Protein AF-A0A6L7KJF0-F1 (afdb_monomer)

Solvent-accessible surface area (backbone atoms only — not comparable to full-atom values): 5279 Å² total; per-residue (Å²): 138,84,56,73,67,60,54,51,53,50,51,52,49,51,50,50,51,52,52,30,59,58,34,24,61,53,56,2,47,57,55,22,50,28,51,45,50,35,49,45,36,47,73,75,62,64,49,54,70,69,61,36,52,54,51,26,54,50,50,37,53,49,54,47,44,50,32,48,69,73,61,70,44,87,70,64,40,34,34,68,77,48,33,53,56,53,49,54,56,48,50,50,44,60,73,74,75,107

Structure (mmCIF, N/CA/C/O backbone):
data_AF-A0A6L7KJF0-F1
#
_entry.id   AF-A0A6L7KJF0-F1
#
loop_
_atom_site.group_PDB
_atom_site.id
_atom_site.type_symbol
_atom_site.label_atom_id
_atom_site.label_alt_id
_atom_site.label_comp_id
_atom_site.label_asym_id
_atom_site.label_entity_id
_atom_site.label_seq_id
_atom_site.pdbx_PDB_ins_code
_atom_site.Cartn_x
_atom_site.Cartn_y
_atom_site.Cartn_z
_atom_site.occupancy
_atom_site.B_iso_or_equiv
_atom_site.auth_seq_id
_atom_site.auth_comp_id
_atom_site.auth_asym_id
_atom_site.auth_atom_id
_atom_site.pdbx_PDB_model_num
ATOM 1 N N . TYR A 1 1 ? -2.784 -10.512 31.153 1.00 67.25 1 TYR A N 1
ATOM 2 C CA . TYR A 1 1 ? -4.203 -10.800 30.874 1.00 67.25 1 TYR A CA 1
ATOM 3 C C . TYR A 1 1 ? -4.481 -10.255 29.479 1.00 67.25 1 TYR A C 1
ATOM 5 O O . TYR A 1 1 ? -4.446 -9.043 29.324 1.00 67.25 1 TYR A O 1
ATOM 13 N N . ILE A 1 2 ? -4.587 -11.107 28.453 1.00 77.75 2 ILE A N 1
ATOM 14 C CA . ILE A 1 2 ? -4.946 -10.671 27.091 1.00 77.75 2 ILE A CA 1
ATOM 15 C C . ILE A 1 2 ? -6.462 -10.814 26.978 1.00 77.75 2 ILE A C 1
ATOM 17 O O . ILE A 1 2 ? -6.991 -11.889 27.250 1.00 77.75 2 ILE A O 1
ATOM 21 N N . ASP A 1 3 ? -7.148 -9.728 26.638 1.00 89.94 3 ASP A N 1
ATOM 22 C CA . ASP A 1 3 ? -8.590 -9.729 26.412 1.00 89.94 3 ASP A CA 1
ATOM 23 C C . ASP A 1 3 ? -8.936 -10.449 25.087 1.00 89.94 3 ASP A C 1
ATOM 25 O O . ASP A 1 3 ? -8.188 -10.399 24.105 1.00 89.94 3 ASP A O 1
ATOM 29 N N . SER A 1 4 ? -10.078 -11.139 25.056 1.00 86.00 4 SER A N 1
ATOM 30 C CA . SER A 1 4 ? -10.519 -11.928 23.900 1.00 86.00 4 SER A CA 1
ATOM 31 C C . SER A 1 4 ? -10.752 -11.076 22.647 1.00 86.00 4 SER A C 1
ATOM 33 O O . SER A 1 4 ? -10.575 -11.573 21.533 1.00 86.00 4 SER A O 1
ATOM 35 N N . GLN A 1 5 ? -11.110 -9.794 22.795 1.00 86.19 5 GLN A N 1
ATOM 36 C CA . GLN A 1 5 ? -11.270 -8.884 21.655 1.00 86.19 5 GLN A CA 1
ATOM 37 C C . GLN A 1 5 ? -9.918 -8.557 21.010 1.00 86.19 5 GLN A C 1
ATOM 39 O O . GLN A 1 5 ? -9.794 -8.548 19.784 1.00 86.19 5 GLN A O 1
ATOM 44 N N . SER A 1 6 ? -8.888 -8.372 21.832 1.00 88.56 6 SER A N 1
ATOM 45 C CA . SER A 1 6 ? -7.512 -8.117 21.409 1.00 88.56 6 SER A CA 1
ATOM 46 C C . SER A 1 6 ? -6.948 -9.298 20.615 1.00 88.56 6 SER A C 1
ATOM 48 O O . SER A 1 6 ? -6.336 -9.097 19.567 1.00 88.56 6 SER A O 1
ATOM 50 N N . LEU A 1 7 ? -7.224 -10.537 21.046 1.00 91.94 7 LEU A N 1
ATOM 51 C CA . LEU A 1 7 ? -6.859 -11.743 20.286 1.00 91.94 7 LEU A CA 1
ATOM 52 C C . LEU A 1 7 ? -7.546 -11.798 18.919 1.00 91.94 7 LEU A C 1
ATOM 54 O O . LEU A 1 7 ? -6.896 -12.107 17.920 1.00 91.94 7 LEU A O 1
ATOM 58 N N . GLY A 1 8 ? -8.836 -11.458 18.855 1.00 91.31 8 GLY A N 1
ATOM 59 C CA . GLY A 1 8 ? -9.569 -11.381 17.591 1.00 91.31 8 GLY A CA 1
ATOM 60 C C . GLY A 1 8 ? -8.949 -10.373 16.622 1.00 91.31 8 GLY A C 1
ATOM 61 O O . GLY A 1 8 ? -8.774 -10.669 15.442 1.00 91.31 8 GLY A O 1
ATOM 62 N N . LEU A 1 9 ? -8.543 -9.206 17.127 1.00 91.88 9 LEU A N 1
ATOM 63 C CA . LEU A 1 9 ? -7.951 -8.146 16.312 1.00 91.88 9 LEU A CA 1
ATOM 64 C C . LEU A 1 9 ? -6.570 -8.539 15.769 1.00 91.88 9 LEU A C 1
ATOM 66 O O . LEU A 1 9 ? -6.265 -8.284 14.601 1.00 91.88 9 LEU A O 1
ATOM 70 N N . VAL A 1 10 ? -5.767 -9.232 16.581 1.00 93.19 10 VAL A N 1
ATOM 71 C CA . VAL A 1 10 ? -4.474 -9.791 16.161 1.00 93.19 10 VAL A CA 1
ATOM 72 C C . VAL A 1 10 ? -4.664 -10.854 15.080 1.00 93.19 10 VAL A C 1
ATOM 74 O O . VAL A 1 10 ? -3.984 -10.799 14.058 1.00 93.19 10 VAL A O 1
ATOM 77 N N . LEU A 1 11 ? -5.612 -11.781 15.253 1.00 94.62 11 LEU A N 1
ATOM 78 C CA . LEU A 1 11 ? -5.895 -12.822 14.259 1.00 94.62 11 LEU A CA 1
ATOM 79 C C . LEU A 1 11 ? -6.353 -12.234 12.922 1.00 94.62 11 LEU A C 1
ATOM 81 O O . LEU A 1 11 ? -5.842 -12.624 11.874 1.00 94.62 11 LEU A O 1
ATOM 85 N N . VAL A 1 12 ? -7.267 -11.261 12.945 1.00 94.19 12 VAL A N 1
ATOM 86 C CA . VAL A 1 12 ? -7.722 -10.579 11.723 1.00 94.19 12 VAL A CA 1
ATOM 87 C C . VAL A 1 12 ? -6.559 -9.867 11.035 1.00 94.19 12 VAL A C 1
ATOM 89 O O . VAL A 1 12 ? -6.412 -9.970 9.819 1.00 94.19 12 VAL A O 1
ATOM 92 N N . SER A 1 13 ? -5.702 -9.192 11.803 1.00 94.31 13 SER A N 1
ATOM 93 C CA . SER A 1 13 ? -4.516 -8.513 11.270 1.00 94.31 13 SER A CA 1
ATOM 94 C C . SER A 1 13 ? -3.537 -9.498 10.639 1.00 94.31 13 SER A C 1
ATOM 96 O O . SER A 1 13 ? -3.047 -9.260 9.538 1.00 94.31 13 SER A O 1
ATOM 98 N N . PHE A 1 14 ? -3.296 -10.634 11.294 1.00 95.88 14 PHE A N 1
ATOM 99 C CA . PHE A 1 14 ? -2.427 -11.690 10.787 1.00 95.88 14 PHE A CA 1
ATOM 100 C C . PHE A 1 14 ? -2.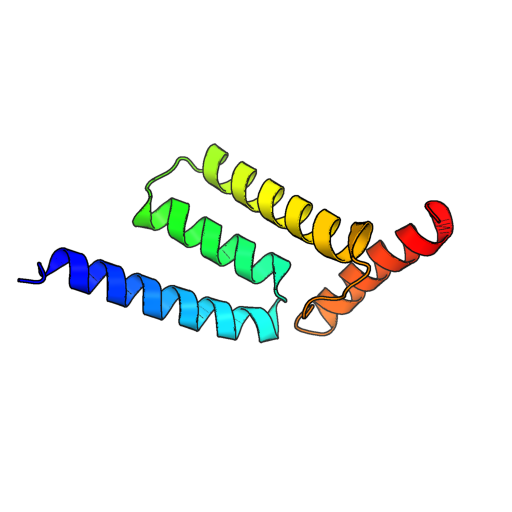943 -12.265 9.463 1.00 95.88 14 PHE A C 1
ATOM 102 O O . PHE A 1 14 ? -2.185 -12.385 8.498 1.00 95.88 14 PHE A O 1
ATOM 109 N N . VAL A 1 15 ? -4.241 -12.567 9.383 1.00 96.19 15 VAL A N 1
ATOM 110 C CA . VAL A 1 15 ? -4.867 -13.063 8.151 1.00 96.19 15 VAL A CA 1
ATOM 111 C C . VAL A 1 15 ? -4.799 -12.009 7.048 1.00 96.19 15 VAL A C 1
ATOM 113 O O . VAL A 1 15 ? -4.395 -12.325 5.933 1.00 96.19 15 VAL A O 1
ATOM 116 N N . ALA A 1 16 ? -5.125 -10.750 7.350 1.00 95.94 16 ALA A N 1
ATOM 117 C CA . ALA A 1 16 ? -5.076 -9.666 6.372 1.00 95.94 16 ALA A CA 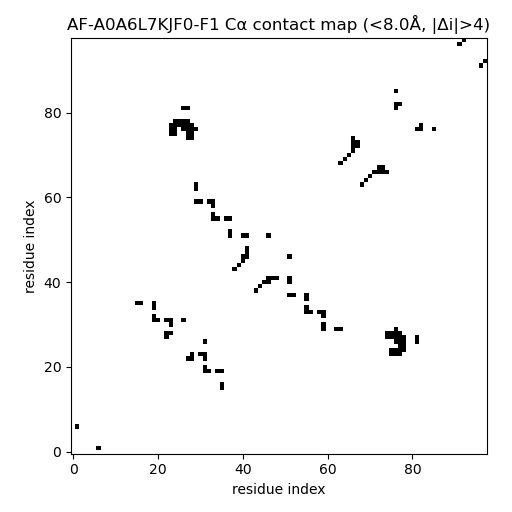1
ATOM 118 C C . ALA A 1 16 ? -3.656 -9.442 5.824 1.00 95.94 16 ALA A C 1
ATOM 120 O O . ALA A 1 16 ? -3.484 -9.283 4.616 1.00 95.94 16 ALA A O 1
ATOM 121 N N . LEU A 1 17 ? -2.635 -9.490 6.686 1.00 95.69 17 LEU A N 1
ATOM 122 C CA . LEU A 1 17 ? -1.231 -9.413 6.276 1.00 95.69 17 LEU A CA 1
ATOM 123 C C . LEU A 1 17 ? -0.823 -10.619 5.427 1.00 95.69 17 LEU A C 1
ATOM 125 O O . LEU A 1 17 ? -0.168 -10.456 4.402 1.00 95.69 17 LEU A O 1
ATOM 129 N N . THR A 1 18 ? -1.253 -11.824 5.802 1.00 96.88 18 THR A N 1
ATOM 130 C CA . THR A 1 18 ? -0.988 -13.037 5.015 1.00 96.88 18 THR A CA 1
ATOM 131 C C . THR A 1 18 ? -1.587 -12.919 3.612 1.00 96.88 18 THR A C 1
ATOM 133 O O . THR A 1 18 ? -0.909 -13.180 2.621 1.00 96.88 18 THR A O 1
ATOM 136 N N . VAL A 1 19 ? -2.833 -12.448 3.508 1.00 96.31 19 VAL A N 1
ATOM 137 C CA . VAL A 1 19 ? -3.493 -12.188 2.222 1.00 96.31 19 VAL A CA 1
ATOM 138 C C . VAL A 1 19 ? -2.751 -11.116 1.427 1.00 96.31 19 VAL A C 1
ATOM 140 O O . VAL A 1 19 ? -2.549 -11.297 0.230 1.00 96.31 19 VAL A O 1
ATOM 143 N N . MET A 1 20 ? -2.301 -10.034 2.070 1.00 95.25 20 MET A N 1
ATOM 144 C CA . MET A 1 20 ? -1.504 -8.996 1.413 1.00 95.25 20 MET A CA 1
ATOM 145 C C . MET A 1 20 ? -0.234 -9.581 0.792 1.00 95.25 20 MET A C 1
ATOM 147 O O . MET A 1 20 ? 0.043 -9.298 -0.368 1.00 95.25 20 MET A O 1
ATOM 151 N N . LEU A 1 21 ? 0.514 -10.415 1.520 1.00 94.75 21 LEU A N 1
ATOM 152 C CA . LEU A 1 21 ? 1.746 -11.030 1.011 1.00 94.75 21 LEU A CA 1
ATOM 153 C C . LEU A 1 21 ? 1.493 -11.900 -0.226 1.00 94.75 21 LEU A C 1
ATOM 155 O O . LEU A 1 21 ? 2.263 -11.850 -1.188 1.00 94.75 21 LEU A O 1
ATOM 159 N N . LEU A 1 22 ? 0.394 -12.658 -0.236 1.00 94.88 22 LEU A N 1
ATOM 160 C CA . LEU A 1 22 ? -0.027 -13.415 -1.416 1.00 94.88 22 LEU A CA 1
ATOM 161 C C . LEU A 1 22 ? -0.410 -12.478 -2.568 1.00 94.88 22 LEU A C 1
ATOM 163 O O . LEU A 1 22 ? -0.013 -12.704 -3.709 1.00 94.88 22 LEU A O 1
ATOM 167 N N . LEU A 1 23 ? -1.117 -11.386 -2.272 1.00 93.44 23 LEU A N 1
ATOM 168 C CA . LEU A 1 23 ? -1.492 -10.378 -3.259 1.00 93.44 23 LEU A CA 1
ATOM 169 C C . LEU A 1 23 ? -0.280 -9.690 -3.889 1.00 93.44 23 LEU A C 1
ATOM 171 O O . LEU A 1 23 ? -0.308 -9.439 -5.087 1.00 93.44 23 LEU A O 1
ATOM 175 N N . VAL A 1 24 ? 0.787 -9.417 -3.131 1.00 93.88 24 VAL A N 1
ATOM 176 C CA . VAL A 1 24 ? 2.012 -8.793 -3.666 1.00 93.88 24 VAL A CA 1
ATOM 177 C C . VAL A 1 24 ? 2.574 -9.597 -4.842 1.00 93.88 24 VAL A C 1
ATOM 179 O O . VAL A 1 24 ? 3.007 -9.003 -5.826 1.00 93.88 24 VAL A O 1
ATOM 182 N N . HIS A 1 25 ? 2.504 -10.929 -4.788 1.00 89.31 25 HIS A N 1
ATOM 183 C CA . HIS A 1 25 ? 2.967 -11.792 -5.879 1.00 89.31 25 HIS A CA 1
ATOM 184 C C . HIS A 1 25 ? 2.089 -11.684 -7.134 1.00 89.31 25 HIS A C 1
ATOM 186 O O . HIS A 1 25 ? 2.576 -11.879 -8.242 1.00 89.31 25 HIS A O 1
ATOM 192 N N . VAL A 1 26 ? 0.804 -11.360 -6.972 1.00 90.12 26 VAL A N 1
ATOM 193 C CA . VAL A 1 26 ? -0.171 -11.317 -8.071 1.00 90.12 26 VAL A CA 1
ATOM 194 C C . VAL A 1 26 ? -0.296 -9.915 -8.664 1.00 90.12 26 VAL A C 1
ATOM 196 O O . VAL A 1 26 ? -0.190 -9.749 -9.873 1.00 90.12 26 VAL A O 1
ATOM 199 N N . VAL A 1 27 ? -0.525 -8.899 -7.832 1.00 89.81 27 VAL A N 1
ATOM 200 C CA . VAL A 1 27 ? -0.854 -7.525 -8.263 1.00 89.81 27 VAL A CA 1
ATOM 201 C C . VAL A 1 27 ? 0.260 -6.512 -7.997 1.00 89.81 27 VAL A C 1
ATOM 203 O O . VAL A 1 27 ? 0.123 -5.338 -8.332 1.00 89.81 27 VAL A O 1
ATOM 206 N N . GLY A 1 28 ? 1.348 -6.941 -7.361 1.00 91.19 28 GLY A N 1
ATOM 207 C CA . GLY A 1 28 ? 2.458 -6.069 -7.008 1.00 91.19 28 GLY A CA 1
ATOM 208 C C . GLY A 1 28 ? 2.243 -5.307 -5.706 1.00 91.19 28 GLY A C 1
ATOM 209 O O . GLY A 1 28 ? 1.159 -5.253 -5.121 1.00 91.19 28 GLY A O 1
ATOM 210 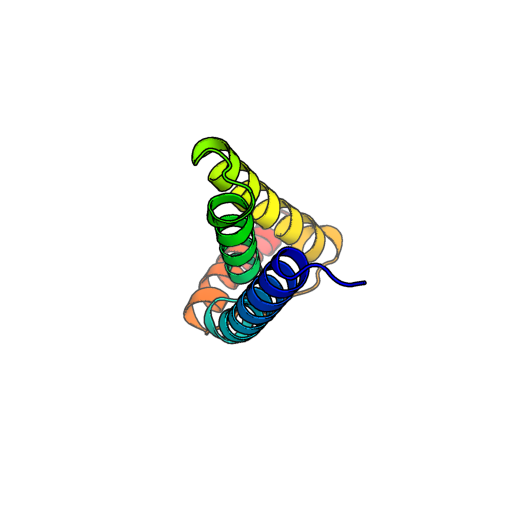N N . THR A 1 29 ? 3.324 -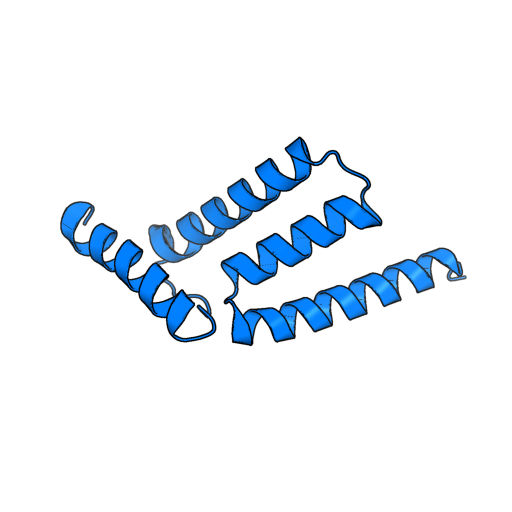4.701 -5.234 1.00 91.81 29 THR A N 1
ATOM 211 C CA . THR A 1 29 ? 3.410 -4.155 -3.875 1.00 91.81 29 THR A CA 1
ATOM 212 C C . THR A 1 29 ? 2.545 -2.911 -3.692 1.00 91.81 29 THR A C 1
ATOM 214 O O . THR A 1 29 ? 1.897 -2.756 -2.656 1.00 91.81 29 THR A O 1
ATOM 217 N N . TYR A 1 30 ? 2.473 -2.051 -4.709 1.00 90.81 30 TYR A N 1
ATOM 218 C CA . TYR A 1 30 ? 1.707 -0.804 -4.665 1.00 90.81 30 TYR A CA 1
ATOM 219 C C . TYR A 1 30 ? 0.206 -1.066 -4.488 1.00 90.81 30 TYR A C 1
ATOM 221 O O . TYR A 1 30 ? -0.414 -0.572 -3.545 1.00 90.81 30 TYR A O 1
ATOM 229 N N . ILE A 1 31 ? -0.365 -1.903 -5.358 1.00 90.88 31 ILE A N 1
ATOM 230 C CA . ILE A 1 31 ? -1.796 -2.225 -5.350 1.00 90.88 31 ILE A CA 1
ATOM 231 C C . ILE A 1 31 ? -2.139 -3.081 -4.128 1.00 90.88 31 ILE A C 1
ATOM 233 O O . ILE A 1 31 ? -3.131 -2.806 -3.454 1.00 90.88 31 ILE A O 1
ATOM 237 N N . ALA A 1 32 ? -1.301 -4.067 -3.783 1.00 94.12 32 ALA A N 1
ATOM 238 C CA . ALA A 1 32 ? -1.513 -4.893 -2.596 1.00 94.12 32 ALA A CA 1
ATOM 239 C C . ALA A 1 32 ? -1.565 -4.053 -1.310 1.00 94.12 32 ALA A C 1
ATOM 241 O O . ALA A 1 32 ? -2.453 -4.251 -0.481 1.00 94.12 32 ALA A O 1
ATOM 242 N N . THR A 1 33 ? -0.670 -3.069 -1.172 1.00 93.12 33 THR A N 1
ATOM 243 C CA . THR A 1 33 ? -0.658 -2.152 -0.021 1.00 93.12 33 THR A CA 1
ATOM 244 C C . THR A 1 33 ? -1.917 -1.287 0.020 1.00 93.12 33 THR A C 1
ATOM 246 O O . THR A 1 33 ? -2.508 -1.119 1.085 1.00 93.12 33 THR A O 1
ATOM 249 N N . ALA A 1 34 ? -2.372 -0.777 -1.129 1.00 94.19 34 ALA A N 1
ATOM 250 C CA . ALA A 1 34 ? -3.605 0.005 -1.222 1.00 94.19 34 ALA A CA 1
ATOM 251 C C . ALA A 1 34 ? -4.835 -0.807 -0.802 1.00 94.19 34 ALA A C 1
ATOM 253 O O . ALA A 1 34 ? -5.669 -0.327 -0.037 1.00 94.19 34 ALA A O 1
ATOM 254 N N . LEU A 1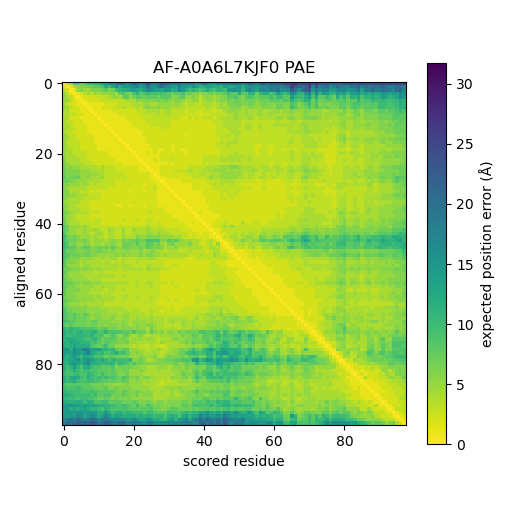 35 ? -4.933 -2.051 -1.275 1.00 94.12 35 LEU A N 1
ATOM 255 C CA . LEU A 1 35 ? -6.031 -2.956 -0.945 1.00 94.12 35 LEU 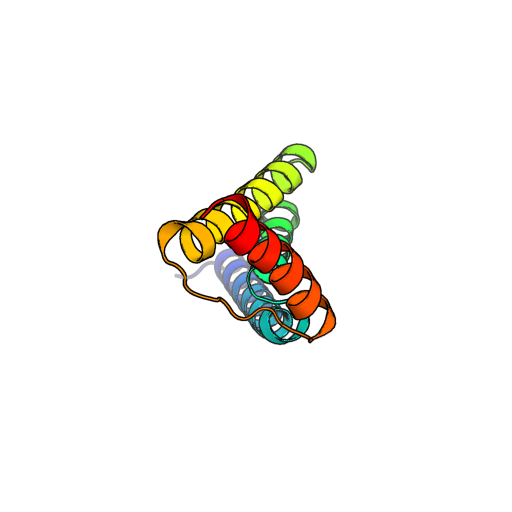A CA 1
ATOM 256 C C . LEU A 1 35 ? -6.014 -3.345 0.534 1.00 94.12 35 LEU A C 1
ATOM 258 O O . LEU A 1 35 ? -7.060 -3.303 1.181 1.00 94.12 35 LEU A O 1
ATOM 262 N N . PHE A 1 36 ? -4.838 -3.657 1.085 1.00 94.81 36 PHE A N 1
ATOM 263 C CA . PHE A 1 36 ? -4.671 -3.937 2.510 1.00 94.81 36 PHE A CA 1
ATOM 264 C C . PHE A 1 36 ? -5.094 -2.741 3.371 1.00 94.81 36 PHE A C 1
ATOM 266 O O . PHE A 1 36 ? -5.917 -2.886 4.275 1.00 94.81 36 PHE A O 1
ATOM 273 N N . LEU A 1 37 ? -4.587 -1.546 3.057 1.00 94.38 37 LEU A N 1
ATOM 274 C CA . LEU A 1 37 ? -4.920 -0.320 3.777 1.00 94.38 37 LEU A CA 1
ATOM 275 C C . LEU A 1 37 ? -6.415 -0.003 3.671 1.00 94.38 37 LEU A C 1
ATOM 277 O O . LEU A 1 37 ? -7.062 0.295 4.674 1.00 94.38 37 LEU A O 1
ATOM 281 N N . GLY A 1 38 ? -6.977 -0.122 2.468 1.00 94.50 38 GLY A N 1
ATOM 282 C CA . GLY A 1 38 ? -8.392 0.103 2.206 1.00 94.50 38 GLY A CA 1
ATOM 283 C C . GLY A 1 38 ? -9.283 -0.841 3.003 1.00 94.50 38 GLY A C 1
ATOM 284 O O . GLY A 1 38 ? -10.223 -0.392 3.662 1.00 94.50 38 GLY A O 1
ATOM 285 N N . PHE A 1 39 ? -8.948 -2.133 3.013 1.00 94.31 39 PHE A N 1
ATOM 286 C CA . PHE A 1 39 ? -9.619 -3.138 3.831 1.00 94.31 39 PHE A CA 1
ATOM 287 C C . PHE A 1 39 ? -9.548 -2.771 5.318 1.00 94.31 39 PHE A C 1
ATOM 289 O O . PHE A 1 39 ? -10.577 -2.684 5.992 1.00 94.31 39 PHE A O 1
ATOM 296 N N . TYR A 1 40 ? -8.352 -2.476 5.827 1.00 92.00 40 TYR A N 1
ATOM 297 C CA . TYR A 1 40 ? -8.155 -2.199 7.245 1.00 92.00 40 TYR A CA 1
ATOM 298 C C . TYR A 1 40 ? -8.919 -0.944 7.694 1.00 92.00 40 TYR A C 1
ATOM 300 O O . TYR A 1 40 ? -9.673 -0.970 8.669 1.00 92.00 40 TYR A O 1
ATOM 308 N N . MET A 1 41 ? -8.815 0.150 6.936 1.00 93.06 41 MET A N 1
ATOM 309 C CA . MET A 1 41 ? -9.533 1.393 7.225 1.00 93.06 41 MET A CA 1
ATOM 310 C C . MET A 1 41 ? -11.051 1.219 7.142 1.00 93.06 41 MET A C 1
ATOM 312 O O . MET A 1 41 ? -11.783 1.815 7.936 1.00 93.06 41 MET A O 1
ATOM 316 N N . ARG A 1 42 ? -11.540 0.428 6.179 1.00 91.75 42 ARG A N 1
ATOM 317 C CA . ARG A 1 42 ? -12.976 0.293 5.930 1.00 91.75 42 ARG A CA 1
ATOM 318 C C . ARG A 1 42 ? -13.664 -0.632 6.924 1.00 91.75 42 ARG A C 1
ATOM 320 O O . ARG A 1 42 ? -14.739 -0.275 7.412 1.00 91.75 42 ARG A O 1
ATOM 327 N N . PHE A 1 43 ? -13.084 -1.803 7.176 1.00 89.19 43 PHE A N 1
ATOM 328 C CA . PHE A 1 43 ? -13.705 -2.851 7.987 1.00 89.19 43 PHE A CA 1
ATOM 329 C C . PHE A 1 43 ? -13.381 -2.698 9.473 1.00 89.19 43 PHE A C 1
ATOM 331 O O . PHE A 1 43 ? -14.281 -2.816 10.301 1.00 89.19 43 PHE A O 1
ATOM 338 N N . ILE A 1 44 ? -12.129 -2.379 9.813 1.00 88.44 44 ILE A N 1
ATOM 339 C CA . ILE A 1 44 ? -11.678 -2.293 11.211 1.00 88.44 44 ILE A CA 1
ATOM 340 C C . ILE A 1 44 ? -11.793 -0.850 11.708 1.00 88.44 44 ILE A C 1
ATOM 342 O O . ILE A 1 44 ? -12.389 -0.601 12.752 1.00 88.44 44 ILE A O 1
ATOM 346 N N . GLY A 1 45 ? -11.301 0.113 10.923 1.00 86.50 45 GLY A N 1
ATOM 347 C CA . GLY A 1 45 ? -11.329 1.538 11.278 1.00 86.50 45 GLY A CA 1
ATOM 348 C C . GLY A 1 45 ? -12.686 2.232 11.099 1.00 86.50 45 GLY A C 1
ATOM 349 O O . GLY A 1 45 ? -12.872 3.335 11.603 1.00 86.50 45 GLY A O 1
ATOM 350 N N . LYS A 1 46 ? -13.644 1.612 10.389 1.00 89.38 46 LYS A N 1
ATOM 351 C CA . LYS A 1 46 ? -14.982 2.169 10.083 1.00 89.38 46 LYS A CA 1
ATOM 352 C C . LYS A 1 46 ? -14.948 3.582 9.468 1.00 89.38 46 LYS A C 1
ATOM 354 O O . LYS A 1 46 ? -15.888 4.359 9.634 1.00 89.38 46 LYS A O 1
ATOM 359 N N . HIS A 1 47 ? -13.889 3.910 8.728 1.00 89.94 47 HIS A N 1
ATOM 360 C CA . HIS A 1 47 ? -13.760 5.199 8.051 1.00 89.94 47 HIS A CA 1
ATOM 361 C C . HIS A 1 47 ? -14.736 5.340 6.872 1.00 89.94 47 HIS A C 1
ATOM 363 O O . HIS A 1 47 ? -15.220 4.356 6.303 1.00 89.94 47 HIS A O 1
ATOM 369 N N . SER A 1 48 ? -15.013 6.589 6.483 1.00 92.38 48 SER A N 1
ATOM 370 C CA . SER A 1 48 ? -15.844 6.892 5.315 1.00 92.38 48 SER A CA 1
ATOM 371 C C . SER A 1 48 ? -15.158 6.457 4.014 1.00 92.38 48 SER A C 1
ATOM 373 O O . SER A 1 48 ? -13.934 6.526 3.890 1.00 92.38 48 SER A O 1
ATOM 375 N N . TRP A 1 49 ? -15.944 6.088 3.001 1.00 90.56 49 TRP A N 1
ATOM 376 C CA . TRP A 1 49 ? -15.411 5.709 1.687 1.00 90.56 49 TRP A CA 1
ATOM 377 C C . TRP A 1 49 ? -14.536 6.795 1.055 1.00 90.56 49 TRP A C 1
ATOM 379 O O . TRP A 1 49 ? -13.522 6.477 0.442 1.00 90.56 49 TRP A O 1
ATOM 389 N N . ARG A 1 50 ? -14.886 8.073 1.252 1.00 92.94 50 ARG A N 1
ATOM 390 C CA . ARG A 1 50 ? -14.101 9.203 0.736 1.00 92.94 50 ARG A CA 1
ATOM 391 C C . ARG A 1 50 ? -12.700 9.221 1.335 1.00 92.94 50 ARG A C 1
ATOM 393 O O . ARG A 1 50 ? -11.733 9.252 0.586 1.00 92.94 50 ARG A O 1
ATOM 400 N N . THR A 1 51 ? -12.607 9.124 2.663 1.00 92.00 51 THR A N 1
ATOM 401 C CA . THR A 1 51 ? -11.321 9.083 3.375 1.00 92.00 51 THR A CA 1
ATOM 402 C C . THR A 1 51 ? -10.508 7.846 3.009 1.00 92.00 51 THR A C 1
ATOM 404 O O . THR A 1 51 ? -9.309 7.946 2.787 1.00 92.00 51 THR A O 1
ATOM 407 N N . THR A 1 52 ? -11.147 6.682 2.879 1.00 93.75 52 THR A N 1
ATOM 408 C CA . THR A 1 52 ? -10.447 5.450 2.504 1.00 93.75 52 THR A CA 1
ATOM 409 C C . THR A 1 52 ? -9.842 5.560 1.108 1.00 93.75 52 THR A C 1
ATOM 411 O O . THR A 1 52 ? -8.655 5.301 0.940 1.00 93.75 52 THR A O 1
ATOM 414 N N . VAL A 1 53 ? -10.626 5.991 0.115 1.00 94.00 53 VAL A N 1
ATOM 415 C CA . VAL A 1 53 ? -10.156 6.105 -1.273 1.00 94.00 53 VAL A CA 1
ATOM 416 C C . VAL A 1 53 ? -9.066 7.168 -1.398 1.00 94.00 53 VAL A C 1
ATOM 418 O O . VAL A 1 53 ? -8.032 6.892 -2.003 1.00 94.00 53 VAL A O 1
ATOM 421 N N . SER A 1 54 ? -9.239 8.343 -0.778 1.00 95.75 54 SER A N 1
ATOM 422 C CA . SER A 1 54 ? -8.217 9.395 -0.817 1.00 95.75 54 SER A CA 1
ATOM 423 C C . SER A 1 54 ? -6.898 8.932 -0.205 1.00 95.75 54 SER A C 1
ATOM 425 O O . SER A 1 54 ? -5.838 9.173 -0.776 1.00 95.75 54 SER A O 1
ATOM 427 N N . THR A 1 55 ? -6.952 8.234 0.931 1.00 94.06 55 THR A N 1
ATOM 428 C CA . THR A 1 55 ? -5.749 7.743 1.606 1.00 94.06 55 THR A CA 1
ATOM 429 C C . THR A 1 55 ? -5.089 6.613 0.821 1.00 94.06 55 THR A C 1
ATOM 431 O O . THR A 1 55 ? -3.870 6.613 0.694 1.00 94.06 55 THR A O 1
ATOM 434 N N . CYS A 1 56 ? -5.859 5.687 0.239 1.00 95.12 56 CYS A N 1
ATOM 435 C CA . CYS A 1 56 ? -5.302 4.611 -0.586 1.00 95.12 56 CYS A CA 1
ATOM 436 C C . CYS A 1 56 ? -4.573 5.163 -1.814 1.00 95.12 56 CYS A C 1
ATOM 438 O O . CYS A 1 56 ? -3.428 4.793 -2.061 1.00 95.12 56 CYS A O 1
ATOM 440 N N . ILE A 1 57 ? -5.206 6.083 -2.549 1.00 94.81 57 ILE A N 1
ATOM 441 C CA . ILE A 1 57 ? -4.595 6.718 -3.724 1.00 94.81 57 ILE A CA 1
ATOM 442 C C . ILE A 1 57 ? -3.354 7.511 -3.307 1.00 94.81 57 ILE A C 1
ATOM 444 O O . ILE A 1 57 ? -2.291 7.340 -3.898 1.00 94.81 57 ILE A O 1
ATOM 448 N N . GLY A 1 58 ? -3.464 8.331 -2.257 1.00 95.00 58 GLY A N 1
ATOM 449 C CA . GLY A 1 58 ? -2.341 9.114 -1.745 1.00 95.00 58 GLY A CA 1
ATOM 450 C C . GLY A 1 58 ? -1.153 8.241 -1.343 1.00 95.00 58 GLY A C 1
ATOM 451 O O . GLY A 1 58 ? -0.021 8.557 -1.693 1.00 95.00 58 GLY A O 1
ATOM 452 N N . MET A 1 59 ? -1.406 7.111 -0.677 1.00 93.75 59 MET A N 1
ATOM 453 C CA . MET A 1 59 ? -0.353 6.188 -0.257 1.00 93.75 59 MET A CA 1
ATOM 454 C C . MET A 1 59 ? 0.345 5.528 -1.450 1.00 93.75 59 MET A C 1
ATOM 456 O O . MET A 1 59 ? 1.571 5.459 -1.475 1.00 93.75 59 MET A O 1
ATOM 460 N N . VAL A 1 60 ? -0.411 5.079 -2.458 1.00 92.81 60 VAL A N 1
ATOM 461 C CA . VAL A 1 60 ? 0.164 4.487 -3.679 1.00 92.81 60 VAL A CA 1
ATOM 462 C C . VAL A 1 60 ? 1.066 5.485 -4.393 1.00 92.81 60 VAL A C 1
ATOM 464 O O . VAL A 1 60 ? 2.205 5.152 -4.718 1.00 92.81 60 VAL A O 1
ATOM 467 N N . LEU A 1 61 ? 0.579 6.712 -4.591 1.00 92.62 61 LEU A N 1
ATOM 468 C CA . LEU A 1 61 ? 1.338 7.773 -5.249 1.00 92.62 61 LEU A CA 1
ATOM 469 C C . LEU A 1 61 ? 2.599 8.142 -4.461 1.00 92.62 61 LEU A C 1
ATOM 471 O O . LEU A 1 61 ? 3.658 8.318 -5.056 1.00 92.62 61 LEU A O 1
ATOM 475 N N . LEU A 1 62 ? 2.504 8.219 -3.131 1.00 93.31 62 LEU A N 1
ATOM 476 C CA . LEU A 1 62 ? 3.635 8.546 -2.266 1.00 93.31 62 LEU A CA 1
ATOM 477 C C . LEU A 1 62 ? 4.717 7.467 -2.332 1.00 93.31 62 LEU A C 1
ATOM 479 O O . LEU A 1 62 ? 5.883 7.797 -2.528 1.00 93.31 62 LEU A O 1
ATOM 483 N N . ILE A 1 63 ? 4.349 6.187 -2.210 1.00 90.88 63 ILE A N 1
ATOM 484 C CA . ILE A 1 63 ? 5.308 5.075 -2.305 1.00 90.88 63 ILE A CA 1
ATOM 485 C C . ILE A 1 63 ? 5.954 5.060 -3.694 1.00 90.88 63 ILE A C 1
ATOM 487 O O . ILE A 1 63 ? 7.172 4.940 -3.794 1.00 90.88 63 ILE A O 1
ATOM 491 N N . TYR A 1 64 ? 5.165 5.215 -4.760 1.00 89.12 64 TYR A N 1
ATOM 492 C CA . TYR A 1 64 ? 5.687 5.288 -6.124 1.00 89.12 64 TYR A CA 1
ATOM 493 C C . TYR A 1 64 ? 6.712 6.416 -6.277 1.00 89.12 64 TYR A C 1
ATOM 495 O O . TYR A 1 64 ? 7.841 6.182 -6.701 1.00 89.12 64 TYR A O 1
ATOM 503 N N . PHE A 1 65 ? 6.350 7.629 -5.859 1.00 89.56 65 PHE A N 1
ATOM 504 C CA . PHE A 1 65 ? 7.240 8.780 -5.932 1.00 89.56 65 PHE A CA 1
ATOM 505 C C . PHE A 1 65 ? 8.508 8.570 -5.095 1.00 89.56 65 PHE A C 1
ATOM 507 O O . PHE A 1 65 ? 9.615 8.809 -5.561 1.00 89.56 65 PHE A O 1
ATOM 514 N N . LEU A 1 66 ? 8.387 8.073 -3.868 1.00 90.06 66 LEU A N 1
ATOM 515 C CA . LEU A 1 66 ? 9.552 7.872 -3.014 1.00 90.06 66 LEU A CA 1
ATOM 516 C C . LEU A 1 66 ? 10.527 6.849 -3.614 1.00 90.06 66 LEU A C 1
ATOM 518 O O . LEU A 1 66 ? 11.721 7.118 -3.714 1.00 90.06 66 LEU A O 1
ATOM 522 N N . PHE A 1 67 ? 10.033 5.681 -4.019 1.00 88.69 67 PHE A N 1
ATOM 523 C CA . PHE A 1 67 ? 10.901 4.581 -4.429 1.00 88.69 67 PHE A CA 1
ATOM 524 C C . PHE A 1 67 ? 11.355 4.667 -5.877 1.00 88.69 67 PHE A C 1
ATOM 526 O O . PHE A 1 67 ? 12.538 4.473 -6.153 1.00 88.69 67 PHE A O 1
ATOM 533 N N . GLU A 1 68 ? 10.444 4.964 -6.797 1.00 87.12 68 GLU A N 1
ATOM 534 C CA . GLU A 1 68 ? 10.802 5.015 -8.208 1.00 87.12 68 GLU A CA 1
ATOM 535 C C . GLU A 1 68 ? 11.430 6.362 -8.548 1.00 87.12 68 GLU A C 1
ATOM 537 O O . GLU A 1 68 ? 12.508 6.380 -9.143 1.00 87.12 68 GLU A O 1
ATOM 542 N N . TRP A 1 69 ? 10.826 7.481 -8.120 1.00 84.50 69 TRP A N 1
ATOM 543 C CA . TRP A 1 69 ? 11.351 8.814 -8.433 1.00 84.50 69 TRP A CA 1
ATOM 544 C C . TRP A 1 69 ? 12.630 9.142 -7.675 1.00 84.50 69 TRP A C 1
ATOM 546 O O . TRP A 1 69 ? 13.619 9.498 -8.308 1.00 84.50 69 TRP A O 1
ATOM 556 N N . GLN A 1 70 ? 12.620 9.048 -6.343 1.00 87.56 70 GLN A N 1
ATOM 557 C CA . GLN A 1 70 ? 13.759 9.520 -5.547 1.00 87.56 70 GLN A CA 1
ATOM 558 C C . GLN A 1 70 ? 14.839 8.468 -5.318 1.00 87.56 70 GLN A C 1
ATOM 560 O O . GLN A 1 70 ? 16.019 8.807 -5.284 1.00 87.56 70 GLN A O 1
ATOM 565 N N . LEU A 1 71 ? 14.461 7.200 -5.141 1.00 87.19 71 LEU A N 1
ATOM 566 C CA . LEU A 1 71 ? 15.424 6.136 -4.834 1.00 87.19 71 LEU A CA 1
ATOM 567 C C . LEU A 1 71 ? 15.852 5.325 -6.063 1.00 87.19 71 LEU A C 1
ATOM 569 O O . LEU A 1 71 ? 16.820 4.569 -5.969 1.00 87.19 71 LEU A O 1
ATOM 573 N N . THR A 1 72 ? 15.150 5.453 -7.193 1.00 83.69 72 THR A N 1
ATOM 574 C CA . THR A 1 72 ? 15.397 4.678 -8.421 1.00 83.69 72 THR A CA 1
ATOM 575 C C . THR A 1 72 ? 15.478 3.169 -8.138 1.00 83.69 72 THR A C 1
ATOM 577 O O . THR A 1 72 ? 16.339 2.447 -8.646 1.00 83.69 72 THR A O 1
ATOM 580 N N . LYS A 1 73 ? 14.599 2.678 -7.255 1.00 84.19 73 LYS A N 1
ATOM 581 C CA . LYS A 1 73 ? 14.492 1.261 -6.890 1.00 84.19 73 LYS A CA 1
ATOM 582 C C . LYS A 1 73 ? 13.132 0.711 -7.284 1.00 84.19 73 LYS A C 1
ATOM 584 O O . LYS A 1 73 ? 12.100 1.298 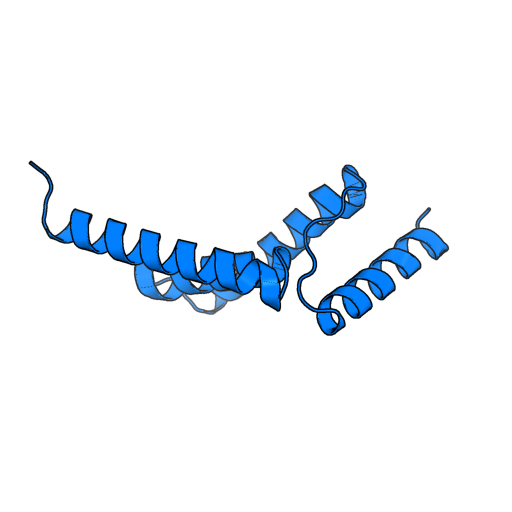-6.973 1.00 84.19 73 LYS A O 1
ATOM 589 N N . TYR A 1 74 ? 13.154 -0.464 -7.905 1.00 80.75 74 TYR A N 1
ATOM 590 C CA . TYR A 1 74 ? 11.946 -1.180 -8.286 1.00 80.75 74 TYR A CA 1
ATOM 591 C C . TYR A 1 74 ? 11.440 -2.040 -7.136 1.00 80.75 74 TYR A C 1
ATOM 593 O O . TYR A 1 74 ? 12.183 -2.846 -6.571 1.00 80.75 74 TYR A O 1
ATOM 601 N N . LEU A 1 75 ? 10.160 -1.875 -6.810 1.00 85.25 75 LEU A N 1
ATOM 602 C CA . LEU A 1 75 ? 9.444 -2.818 -5.963 1.00 85.25 75 LEU A CA 1
ATOM 603 C C . LEU A 1 75 ? 8.881 -3.963 -6.815 1.00 85.25 75 LEU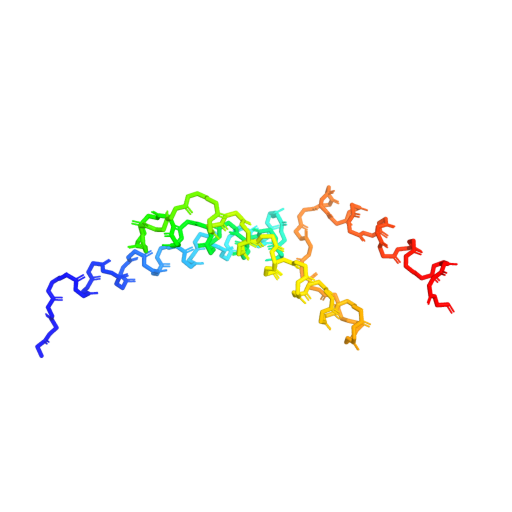 A C 1
ATOM 605 O O . LEU A 1 75 ? 8.708 -3.797 -8.022 1.00 85.25 75 LEU A O 1
ATOM 609 N N . PRO A 1 76 ? 8.543 -5.109 -6.200 1.00 86.69 76 PRO A N 1
ATOM 610 C CA . PRO A 1 76 ? 7.825 -6.181 -6.880 1.00 86.69 76 PRO A CA 1
ATOM 611 C C . PRO A 1 76 ? 6.536 -5.651 -7.522 1.00 86.69 76 PRO A C 1
ATOM 613 O O . PRO A 1 76 ? 5.654 -5.144 -6.814 1.00 86.69 76 PRO A O 1
ATOM 616 N N . LYS A 1 77 ? 6.438 -5.760 -8.853 1.00 80.69 77 LYS A N 1
ATOM 617 C CA . LYS A 1 77 ? 5.309 -5.266 -9.665 1.00 80.69 77 LYS A CA 1
ATOM 618 C C . LYS A 1 77 ? 4.221 -6.324 -9.910 1.00 80.69 77 LYS A C 1
ATOM 620 O O . LYS A 1 77 ? 3.154 -5.981 -10.402 1.00 80.69 77 LYS A O 1
ATOM 625 N N . GLY A 1 78 ? 4.420 -7.554 -9.430 1.00 87.00 78 GLY A N 1
ATOM 626 C CA . GLY A 1 78 ? 3.427 -8.630 -9.486 1.00 87.00 78 GLY A CA 1
ATOM 627 C C . GLY A 1 78 ? 3.452 -9.363 -10.822 1.00 87.00 78 GLY A C 1
ATOM 628 O O . GLY A 1 78 ? 4.519 -9.577 -11.384 1.00 87.00 78 GLY A O 1
ATOM 629 N N . ALA A 1 79 ? 2.283 -9.765 -11.315 1.00 85.69 79 ALA A N 1
ATOM 63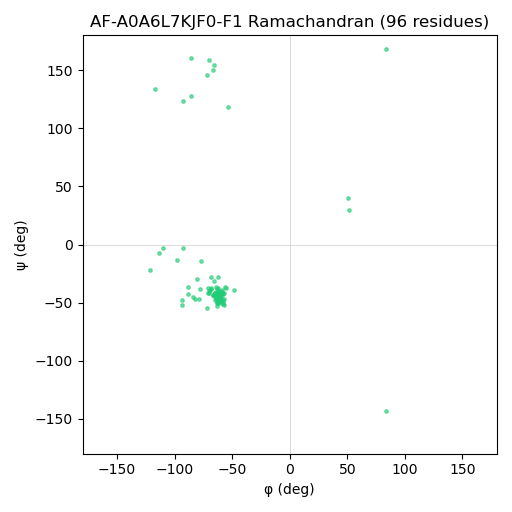0 C CA . ALA A 1 79 ? 2.150 -10.430 -12.604 1.00 85.69 79 ALA A CA 1
ATOM 631 C C . ALA A 1 79 ? 2.516 -9.504 -13.777 1.00 85.69 79 ALA A C 1
ATOM 633 O O . ALA A 1 79 ? 2.320 -8.289 -13.704 1.00 85.69 79 ALA A O 1
ATOM 634 N N . ASN A 1 80 ? 2.928 -10.113 -14.895 1.00 80.25 80 ASN A N 1
ATOM 635 C CA . ASN A 1 80 ? 3.411 -9.424 -16.101 1.00 80.25 80 ASN A CA 1
ATOM 636 C C . ASN A 1 80 ? 2.490 -8.283 -16.571 1.00 80.25 80 ASN A C 1
ATOM 638 O O . ASN A 1 80 ? 2.966 -7.214 -16.922 1.00 80.25 80 ASN A O 1
ATOM 642 N N . MET A 1 81 ? 1.164 -8.459 -16.492 1.00 79.62 81 MET A N 1
ATOM 643 C CA . MET A 1 81 ? 0.199 -7.421 -16.890 1.00 79.62 81 MET A CA 1
ATOM 644 C C . MET A 1 81 ? 0.358 -6.110 -16.098 1.00 79.62 81 MET A C 1
ATOM 646 O O . MET A 1 81 ? 0.203 -5.025 -16.655 1.00 79.62 81 MET A O 1
ATOM 650 N N . PHE A 1 82 ? 0.628 -6.196 -14.793 1.00 80.06 82 PHE A N 1
ATOM 651 C CA . PHE A 1 82 ? 0.841 -5.014 -13.957 1.00 80.06 82 PHE A CA 1
ATOM 652 C C . PHE A 1 82 ? 2.237 -4.441 -14.175 1.00 80.06 82 PHE A C 1
ATOM 654 O O . PHE A 1 82 ? 2.398 -3.222 -14.235 1.00 80.06 82 PHE A O 1
ATOM 661 N N . GLU A 1 83 ? 3.229 -5.313 -14.336 1.00 82.62 83 GLU A N 1
ATOM 662 C CA . GLU A 1 83 ? 4.602 -4.925 -14.637 1.00 82.62 83 GLU A CA 1
ATOM 663 C C . GLU A 1 83 ? 4.695 -4.097 -15.922 1.00 82.62 83 GLU A C 1
ATOM 665 O O . GLU A 1 83 ? 5.242 -2.996 -15.879 1.00 82.62 83 GLU A O 1
ATOM 670 N N . ASP A 1 84 ? 4.062 -4.541 -17.008 1.00 84.00 84 ASP A N 1
ATOM 671 C CA . ASP A 1 84 ? 4.034 -3.834 -18.294 1.00 84.00 84 ASP A CA 1
ATOM 672 C C . ASP A 1 84 ? 3.460 -2.415 -18.163 1.00 84.00 84 ASP A C 1
ATOM 674 O O . ASP A 1 84 ? 4.004 -1.451 -18.710 1.00 84.00 84 ASP A O 1
ATOM 678 N N . GLY A 1 85 ? 2.383 -2.260 -17.384 1.00 82.19 85 GLY A N 1
ATOM 679 C CA . GLY A 1 85 ? 1.780 -0.955 -17.116 1.00 82.19 85 GLY A CA 1
ATOM 680 C C . GLY A 1 85 ? 2.732 -0.013 -16.375 1.00 82.19 85 GLY A C 1
ATOM 681 O O . GLY A 1 85 ? 2.875 1.150 -16.748 1.00 82.19 85 GLY A O 1
ATOM 682 N N . PHE A 1 86 ? 3.427 -0.515 -15.355 1.00 81.69 86 PHE A N 1
ATOM 683 C CA . PHE A 1 86 ? 4.421 0.270 -14.624 1.00 81.69 86 PHE A CA 1
ATOM 684 C C . PHE A 1 86 ? 5.659 0.589 -15.470 1.00 81.69 86 PHE A C 1
ATOM 686 O O . PHE A 1 86 ? 6.202 1.684 -15.350 1.00 81.69 86 PHE A O 1
ATOM 693 N N . LEU A 1 87 ? 6.109 -0.334 -16.322 1.00 85.06 87 LEU A N 1
ATOM 694 C CA . LEU A 1 87 ? 7.224 -0.106 -17.244 1.00 85.06 87 LEU A CA 1
ATOM 695 C C . LEU A 1 87 ? 6.895 0.982 -18.266 1.00 85.06 87 LEU A C 1
ATOM 697 O O . LEU A 1 87 ? 7.762 1.782 -18.605 1.00 85.06 87 LEU A O 1
ATOM 701 N N . TRP A 1 88 ? 5.647 1.058 -18.732 1.00 84.75 88 TRP A N 1
ATOM 702 C CA . TRP A 1 88 ? 5.211 2.145 -19.605 1.00 84.75 88 TRP A CA 1
ATOM 703 C C . TRP A 1 88 ? 5.319 3.516 -18.921 1.00 84.75 88 TRP A C 1
ATOM 705 O O . TRP A 1 88 ? 5.893 4.442 -19.498 1.00 84.75 88 TRP A O 1
ATOM 715 N N . ILE A 1 89 ? 4.827 3.636 -17.680 1.00 83.31 89 ILE A N 1
ATOM 716 C CA . ILE A 1 89 ? 4.925 4.884 -16.900 1.00 83.31 89 ILE A CA 1
ATOM 717 C C . ILE A 1 89 ? 6.396 5.249 -16.674 1.00 83.31 89 ILE A C 1
ATOM 719 O O . ILE A 1 89 ? 6.784 6.412 -16.800 1.00 83.31 89 ILE A O 1
ATOM 723 N N . ASP A 1 90 ? 7.221 4.256 -16.357 1.00 82.62 90 ASP A N 1
ATOM 724 C CA . ASP A 1 90 ? 8.619 4.496 -16.048 1.00 82.62 90 ASP A CA 1
ATOM 725 C C . ASP A 1 90 ? 9.438 4.897 -17.284 1.00 82.62 90 ASP A C 1
ATOM 727 O O . ASP A 1 90 ? 10.209 5.853 -17.239 1.00 82.62 90 ASP A O 1
ATOM 731 N N . ASN A 1 91 ? 9.207 4.247 -18.426 1.00 86.25 91 ASN A N 1
ATOM 732 C CA . ASN A 1 91 ? 9.812 4.638 -19.700 1.00 86.25 91 ASN A CA 1
ATOM 733 C C . ASN A 1 91 ? 9.440 6.071 -20.088 1.00 86.25 91 ASN A C 1
ATOM 735 O O . ASN A 1 91 ? 10.299 6.822 -20.545 1.00 86.25 91 ASN A O 1
ATOM 739 N N . PHE A 1 92 ? 8.184 6.472 -19.872 1.00 85.19 92 PHE A N 1
ATOM 740 C CA . PHE A 1 92 ? 7.760 7.852 -20.100 1.00 85.19 92 PHE A CA 1
ATOM 741 C C . PHE A 1 92 ? 8.542 8.831 -19.213 1.00 85.19 92 PHE A C 1
ATOM 743 O O . PHE A 1 92 ? 9.041 9.849 -19.690 1.00 85.19 92 PHE A O 1
ATOM 750 N N . ARG A 1 93 ? 8.710 8.509 -17.927 1.00 82.06 93 ARG A N 1
ATOM 751 C CA . ARG A 1 93 ? 9.520 9.321 -17.013 1.00 82.06 93 ARG A CA 1
ATOM 752 C C . ARG A 1 93 ? 10.961 9.460 -17.506 1.00 82.06 93 ARG A C 1
ATOM 754 O O . ARG A 1 93 ? 11.455 10.580 -17.582 1.00 82.06 93 ARG A O 1
ATOM 761 N N . TRP A 1 94 ? 11.611 8.357 -17.863 1.00 78.12 94 TRP A N 1
ATOM 762 C CA . TRP A 1 94 ? 12.996 8.369 -18.339 1.00 78.12 94 TRP A CA 1
ATOM 763 C C . TRP A 1 94 ? 13.188 9.082 -19.679 1.00 78.12 94 TRP A C 1
ATOM 765 O O . TRP A 1 94 ? 14.250 9.643 -19.902 1.00 78.12 94 TRP A O 1
ATOM 775 N N . GLN A 1 95 ? 12.195 9.055 -20.573 1.00 82.25 95 GLN A N 1
ATOM 776 C CA . GLN A 1 95 ? 12.297 9.698 -21.888 1.00 82.25 95 GLN A CA 1
ATOM 777 C C . GLN A 1 95 ? 12.048 11.208 -21.866 1.00 82.25 95 GLN A C 1
ATOM 779 O O . GLN A 1 95 ? 12.553 11.905 -22.744 1.00 82.25 95 GLN A O 1
ATOM 784 N N . TYR A 1 96 ? 11.229 11.705 -20.933 1.00 79.31 96 TYR A N 1
ATOM 785 C CA . TYR A 1 96 ? 10.733 13.087 -20.979 1.00 79.31 96 TYR A CA 1
ATOM 786 C C . TYR A 1 96 ? 11.087 13.942 -19.759 1.00 79.31 96 TYR A C 1
ATOM 788 O O . TYR A 1 96 ? 11.022 15.167 -19.855 1.00 79.31 96 TYR A O 1
ATOM 796 N N . LEU A 1 97 ? 11.396 13.337 -18.607 1.00 75.19 97 LEU A N 1
ATOM 797 C CA . LEU A 1 97 ? 11.606 14.054 -17.339 1.00 75.19 97 LEU A CA 1
ATOM 798 C C . LEU A 1 97 ? 13.055 13.977 -16.827 1.00 75.19 97 LEU A C 1
ATOM 800 O O . LEU A 1 97 ? 13.371 14.656 -15.850 1.00 75.19 97 LEU A O 1
ATOM 804 N N . MET A 1 98 ? 13.910 13.179 -17.473 1.00 66.50 98 MET A N 1
ATOM 805 C CA . MET A 1 98 ? 15.349 13.008 -17.215 1.00 66.50 98 MET A CA 1
ATOM 806 C C . MET A 1 98 ? 16.120 13.243 -18.514 1.00 66.50 98 MET A C 1
ATOM 808 O O . MET A 1 98 ? 17.243 13.786 -18.429 1.00 66.50 98 MET A O 1
#

Foldseek 3Di:
DQDPVNVVVVVVLVVLVVVLVVVCQAANNLVSVLVSQLCCCVPVVVDDPVVSVVVSVVSSVVVCCVCCVPVVHDGRRHDPVSVVVVVVVSVCCVVPVD

Secondary structure (DSSP, 8-state):
---HHHHHHHHHHHHHHHHHHHHHHHH-HHHHHHHHHHHIIIIIS---HHHHHHHHHHHHHHHHIIIIIIT--PPP--SHHHHHHHHHHHHHHHHHT-

pLDDT: mean 88.94, std 6.07, range [66.5, 96.88]

Sequence (98 aa):
YIDSQSLGLVLVSFVALTVMLLLVHVVGTYIATALFLGFYMRFIGKHSWRTTVSTCIGMVLLIYFLFEWQLTKYLPKGANMFEDGFLWIDNFRWQYLM

Mean predicted aligned error: 5.17 Å

Radius of gyration: 16.31 Å; Cα contacts (8 Å, |Δi|>4): 78; chains: 1; bounding box: 31×28×53 Å

Nearest PDB structures (foldseek):
  6s3s-assembly1_H  TM=3.274E-01  e=6.455E+00  Vibrio mimicus CAIM 602